Protein AF-A0A944SNX4-F1 (afdb_monomer_lite)

Structure (mmCIF, N/CA/C/O backbone):
data_AF-A0A944SNX4-F1
#
_entry.id   AF-A0A944SNX4-F1
#
loop_
_atom_site.group_PDB
_atom_site.id
_atom_site.type_symbol
_atom_site.label_atom_id
_atom_site.label_alt_id
_atom_site.label_comp_id
_atom_site.label_asym_id
_atom_site.label_entity_id
_atom_site.label_seq_id
_atom_site.pdbx_PDB_ins_code
_atom_site.Cartn_x
_atom_site.Cartn_y
_atom_site.Cartn_z
_atom_site.occupancy
_atom_site.B_iso_or_equiv
_atom_site.auth_seq_id
_atom_site.auth_comp_id
_atom_site.auth_asym_id
_atom_site.auth_atom_id
_atom_site.pdbx_PDB_model_num
ATOM 1 N N . ARG A 1 1 ? -11.178 -18.939 17.001 1.00 42.91 1 ARG A N 1
ATOM 2 C CA . ARG A 1 1 ? -10.833 -17.538 16.661 1.00 42.91 1 ARG A CA 1
ATOM 3 C C . ARG A 1 1 ? -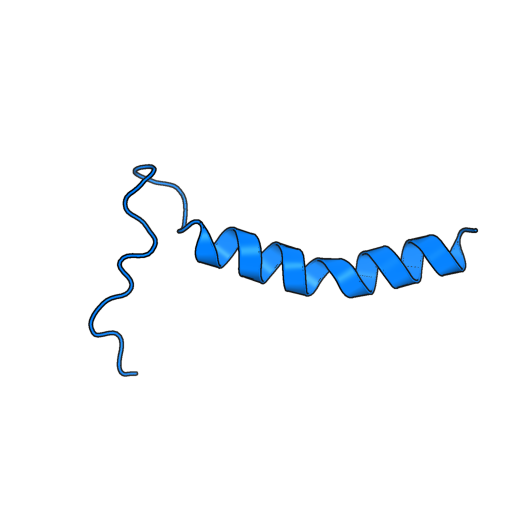11.219 -16.688 17.856 1.00 42.91 1 ARG A C 1
ATOM 5 O O . ARG A 1 1 ? -12.394 -16.651 18.183 1.00 42.91 1 ARG A O 1
ATOM 12 N N . ILE A 1 2 ? -10.241 -16.121 18.554 1.00 46.59 2 ILE A N 1
ATOM 13 C CA . ILE A 1 2 ? -10.485 -15.218 19.680 1.00 46.59 2 ILE A CA 1
ATOM 14 C C . ILE A 1 2 ? -10.566 -13.822 19.054 1.00 46.59 2 ILE A C 1
ATOM 16 O O . ILE A 1 2 ? -9.547 -13.256 18.676 1.00 46.59 2 ILE A O 1
ATOM 20 N N . SER A 1 3 ? -11.777 -13.321 18.831 1.00 54.25 3 SER A N 1
ATOM 21 C CA . SER A 1 3 ? -12.028 -11.943 18.385 1.00 54.25 3 SER A CA 1
ATOM 22 C C . SER A 1 3 ? -12.901 -11.259 19.428 1.00 54.25 3 SER A C 1
ATOM 24 O O . SER A 1 3 ? -14.051 -10.931 19.172 1.00 54.25 3 SER A O 1
ATOM 26 N N . GLY A 1 4 ? -12.365 -11.117 20.638 1.00 52.50 4 GLY A N 1
ATOM 27 C CA . GLY A 1 4 ? -12.989 -10.333 21.699 1.00 52.50 4 GLY A CA 1
ATOM 28 C C . GLY A 1 4 ? -12.483 -8.900 21.645 1.00 52.50 4 GLY A C 1
ATOM 29 O O . GLY A 1 4 ? -11.642 -8.564 22.458 1.00 52.50 4 GLY A O 1
ATOM 30 N N . ASN A 1 5 ? -12.973 -8.110 20.682 1.00 54.09 5 ASN A N 1
ATOM 31 C CA . ASN A 1 5 ? -12.695 -6.676 20.449 1.00 54.09 5 ASN A CA 1
ATOM 32 C C . ASN A 1 5 ? -11.788 -6.411 19.234 1.00 54.09 5 ASN A C 1
ATOM 34 O O . ASN A 1 5 ? -10.596 -6.135 19.352 1.00 54.09 5 ASN A O 1
ATOM 38 N N . LYS A 1 6 ? -12.374 -6.433 18.032 1.00 52.84 6 LYS A N 1
ATOM 39 C CA . LYS A 1 6 ? -11.855 -5.642 16.904 1.00 52.84 6 LYS A CA 1
ATOM 40 C C . LYS A 1 6 ? -12.579 -4.288 16.909 1.00 52.84 6 LYS A C 1
ATOM 42 O O . LYS A 1 6 ? -13.438 -4.039 16.075 1.00 52.84 6 LYS A O 1
ATOM 47 N N . ASP A 1 7 ? -12.219 -3.416 17.849 1.00 55.75 7 ASP A N 1
ATOM 48 C CA . ASP A 1 7 ? -12.752 -2.043 17.943 1.00 55.75 7 ASP A CA 1
ATOM 49 C C . ASP A 1 7 ? -11.964 -1.038 17.078 1.00 55.75 7 ASP A C 1
ATOM 51 O O . ASP A 1 7 ? -11.974 0.166 17.312 1.00 55.75 7 ASP A O 1
ATOM 55 N N . SER A 1 8 ? -11.269 -1.499 16.034 1.00 55.62 8 SER A N 1
ATOM 56 C CA . SER A 1 8 ? -10.488 -0.631 15.134 1.00 55.62 8 SER A CA 1
ATOM 57 C C . SER A 1 8 ? -11.346 0.122 14.098 1.00 55.62 8 SER A C 1
ATOM 59 O O . SER A 1 8 ? -10.803 0.776 13.207 1.00 55.62 8 SER A O 1
ATOM 61 N N . GLY A 1 9 ? -12.676 -0.020 14.156 1.00 51.53 9 GLY A N 1
ATOM 62 C CA . GLY A 1 9 ? -13.596 0.296 13.058 1.00 51.53 9 GLY A CA 1
ATOM 63 C C . GLY A 1 9 ? -14.654 1.369 13.324 1.00 51.53 9 GLY A C 1
ATOM 64 O O . GLY A 1 9 ? -15.597 1.433 12.548 1.00 51.53 9 GLY A O 1
ATOM 65 N N . ASN A 1 10 ? -14.550 2.193 14.377 1.00 52.59 10 ASN A N 1
ATOM 66 C CA . ASN A 1 10 ? -15.632 3.132 14.734 1.00 52.59 10 ASN A CA 1
ATOM 67 C C . ASN A 1 10 ? -15.347 4.624 14.466 1.00 52.59 10 ASN A C 1
ATOM 69 O O . ASN A 1 10 ? -16.043 5.484 14.992 1.00 52.59 10 ASN A O 1
ATOM 73 N N . ILE A 1 11 ? -14.331 4.956 13.659 1.00 56.84 11 ILE A N 1
ATOM 74 C CA . ILE A 1 11 ? -14.072 6.356 13.261 1.00 56.84 11 ILE A CA 1
ATOM 75 C C . ILE A 1 11 ? -14.905 6.749 12.023 1.00 56.84 11 ILE A C 1
ATOM 77 O O . ILE A 1 11 ? -15.239 7.919 11.861 1.00 56.84 11 ILE A O 1
ATOM 81 N N . LEU A 1 12 ? -15.300 5.792 11.171 1.00 53.00 12 LEU A N 1
ATOM 82 C CA . LEU A 1 12 ? -16.128 6.038 9.982 1.00 53.00 12 LEU A CA 1
ATOM 83 C C . LEU A 1 12 ? -17.147 4.896 9.798 1.00 53.00 12 LEU A C 1
ATOM 85 O O . LEU A 1 12 ? -16.734 3.760 9.553 1.00 53.00 12 LEU A O 1
ATOM 89 N N . PRO A 1 13 ? -18.466 5.148 9.899 1.00 50.84 13 PRO A N 1
ATOM 90 C CA . PRO A 1 13 ? -19.463 4.099 9.716 1.00 50.84 13 PRO A CA 1
ATOM 91 C C . PRO A 1 13 ? -19.472 3.618 8.254 1.00 50.84 13 PRO A C 1
ATOM 93 O O . PRO A 1 13 ? -19.635 4.410 7.329 1.00 50.84 13 PRO A O 1
ATOM 96 N N . GLY A 1 14 ? -19.303 2.308 8.041 1.00 59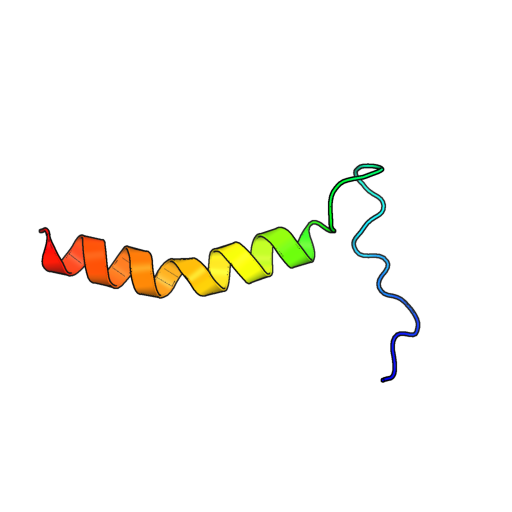.16 14 GLY A N 1
ATOM 97 C CA . GLY A 1 14 ? -19.495 1.648 6.738 1.00 59.16 14 GLY A CA 1
ATOM 98 C C . GLY A 1 14 ? -18.242 1.414 5.882 1.00 59.16 14 GLY A C 1
ATOM 99 O O . GLY A 1 14 ? -18.358 0.884 4.778 1.00 59.16 14 GLY A O 1
ATOM 100 N N . HIS A 1 15 ? -17.044 1.750 6.361 1.00 61.03 15 HIS A N 1
ATOM 101 C CA . HIS A 1 15 ? -15.791 1.464 5.657 1.00 61.03 15 HIS A CA 1
ATOM 102 C C . HIS A 1 15 ? -14.837 0.727 6.598 1.00 61.03 15 HIS A C 1
ATOM 104 O O . HIS A 1 15 ? -14.586 1.212 7.695 1.00 61.03 15 HIS A O 1
ATOM 110 N N . GLY A 1 16 ? -14.359 -0.456 6.185 1.00 63.59 16 GLY A N 1
ATOM 111 C CA . GLY A 1 16 ? -13.484 -1.333 6.977 1.00 63.59 16 GLY A CA 1
ATOM 112 C C . GLY A 1 16 ? -12.391 -0.579 7.741 1.00 63.59 16 GLY A C 1
ATOM 113 O O . GLY A 1 16 ? -11.917 0.468 7.293 1.00 63.59 16 GLY A O 1
ATOM 114 N N . GLY A 1 17 ? -12.045 -1.100 8.921 1.00 74.88 17 GLY A N 1
ATOM 115 C CA . GLY A 1 17 ? -11.277 -0.375 9.930 1.00 74.88 17 GLY A CA 1
ATOM 116 C C . GLY A 1 17 ? -9.961 0.190 9.399 1.00 74.88 17 GLY A C 1
ATOM 117 O O . GLY A 1 17 ? -9.338 -0.370 8.499 1.00 74.88 17 GLY A O 1
ATOM 118 N N . LEU A 1 18 ? -9.509 1.295 9.994 1.00 74.38 18 LEU A N 1
ATOM 119 C CA . LEU A 1 18 ? -8.238 1.942 9.647 1.00 74.38 18 LEU A CA 1
ATOM 120 C C . LEU A 1 18 ? -7.066 0.943 9.640 1.00 74.38 18 LEU A C 1
ATOM 122 O O . LEU A 1 18 ? -6.183 1.036 8.793 1.00 74.38 18 LEU A O 1
ATOM 126 N N . LEU A 1 19 ? -7.099 -0.042 10.543 1.00 75.50 19 LEU A N 1
ATOM 127 C CA . LEU A 1 19 ? -6.113 -1.119 10.593 1.00 75.50 19 LEU A CA 1
ATOM 128 C C . LEU A 1 19 ? -6.093 -1.963 9.309 1.00 75.50 19 LEU A C 1
ATOM 130 O O . LEU A 1 19 ? -5.020 -2.198 8.778 1.00 75.50 19 LEU A O 1
ATOM 134 N N . ASP A 1 20 ? -7.252 -2.327 8.746 1.00 77.88 20 ASP A N 1
ATOM 135 C CA . ASP A 1 20 ? -7.315 -3.101 7.496 1.00 77.88 20 ASP A CA 1
ATOM 136 C C . ASP A 1 20 ? -6.720 -2.301 6.319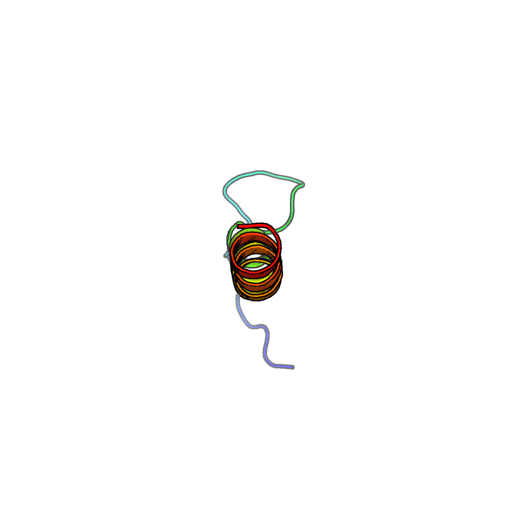 1.00 77.88 20 ASP A C 1
ATOM 138 O O . ASP A 1 20 ? -6.118 -2.865 5.403 1.00 77.88 20 ASP A O 1
ATOM 142 N N . ARG A 1 21 ? -6.848 -0.964 6.345 1.00 79.56 21 ARG A N 1
ATOM 143 C CA . ARG A 1 21 ? -6.212 -0.076 5.358 1.00 79.56 21 ARG A CA 1
ATOM 144 C C . ARG A 1 21 ? -4.694 -0.067 5.512 1.00 79.56 21 ARG A C 1
ATOM 146 O O . ARG A 1 21 ? -3.998 -0.214 4.509 1.00 79.56 21 ARG A O 1
ATOM 153 N N . ILE A 1 22 ? -4.188 0.066 6.736 1.00 81.44 22 ILE A N 1
ATOM 154 C CA . ILE A 1 22 ? -2.747 0.048 7.017 1.00 81.44 22 ILE A CA 1
ATOM 155 C C . ILE A 1 22 ? -2.152 -1.318 6.662 1.00 81.44 22 ILE A C 1
ATOM 157 O O . ILE A 1 22 ? -1.172 -1.362 5.927 1.00 81.44 22 ILE A O 1
ATOM 161 N N . ASP A 1 23 ? -2.790 -2.416 7.068 1.00 80.25 23 ASP A N 1
ATOM 162 C CA . ASP A 1 23 ? -2.337 -3.780 6.775 1.00 80.25 23 ASP A CA 1
ATOM 163 C C . ASP A 1 23 ? -2.246 -4.022 5.258 1.00 80.25 23 ASP A C 1
ATOM 165 O O . ASP A 1 23 ? -1.255 -4.562 4.755 1.00 80.25 23 ASP A O 1
ATOM 169 N N . SER A 1 24 ? -3.245 -3.551 4.501 1.00 83.38 24 SER A N 1
ATOM 170 C CA . SER A 1 24 ? -3.229 -3.632 3.036 1.00 83.38 24 SER A CA 1
ATOM 171 C C . SER A 1 24 ? -2.113 -2.787 2.406 1.00 83.38 24 SER A C 1
ATOM 173 O O . SER A 1 24 ? -1.435 -3.251 1.486 1.00 83.38 24 SER A O 1
ATOM 175 N N . LEU A 1 25 ? -1.858 -1.583 2.934 1.00 84.50 25 LEU A N 1
ATOM 176 C CA . LEU A 1 25 ? -0.802 -0.696 2.448 1.00 84.50 25 LEU A CA 1
ATOM 177 C C . LEU A 1 25 ? 0.580 -1.298 2.721 1.00 84.50 25 LEU A C 1
ATOM 179 O O . LEU A 1 25 ? 1.402 -1.376 1.807 1.00 84.50 25 LEU A O 1
ATOM 183 N N . THR A 1 26 ? 0.805 -1.803 3.935 1.00 87.50 26 THR A N 1
ATOM 184 C CA . THR A 1 26 ? 2.043 -2.479 4.335 1.00 87.50 26 THR A CA 1
ATOM 185 C C . THR A 1 26 ? 2.308 -3.715 3.478 1.00 87.50 26 THR A C 1
ATOM 187 O O . THR A 1 26 ? 3.447 -3.932 3.071 1.00 87.50 26 THR A O 1
ATOM 190 N N . SER A 1 27 ? 1.274 -4.485 3.122 1.00 87.12 27 SER A N 1
ATOM 191 C CA . SER A 1 27 ? 1.436 -5.626 2.213 1.00 87.12 27 SER A CA 1
ATOM 192 C C . SER A 1 27 ? 1.725 -5.213 0.763 1.00 87.12 27 SER A C 1
ATOM 194 O O . SER A 1 27 ? 2.393 -5.959 0.047 1.00 87.12 27 SER A O 1
ATOM 196 N N . SER A 1 28 ? 1.232 -4.057 0.310 1.00 90.06 28 SER A N 1
ATOM 197 C CA . SER A 1 28 ? 1.473 -3.549 -1.052 1.00 90.06 28 SER A CA 1
ATOM 198 C C . SER A 1 28 ? 2.830 -2.844 -1.221 1.00 90.06 28 SER A C 1
ATOM 200 O O . SER A 1 28 ? 3.405 -2.855 -2.311 1.00 90.06 28 SER A O 1
ATOM 202 N N . ALA A 1 29 ? 3.379 -2.286 -0.137 1.00 92.62 29 ALA A N 1
ATOM 203 C CA . ALA A 1 29 ? 4.631 -1.533 -0.124 1.00 92.62 29 ALA A CA 1
ATOM 204 C C . ALA A 1 29 ? 5.860 -2.273 -0.707 1.00 92.62 29 ALA A C 1
ATOM 206 O O . ALA A 1 29 ? 6.552 -1.668 -1.528 1.00 92.62 29 ALA A O 1
ATOM 207 N N . PRO A 1 30 ? 6.159 -3.549 -0.373 1.00 89.50 30 PRO A N 1
ATOM 208 C CA . PRO A 1 30 ? 7.335 -4.230 -0.925 1.00 89.50 30 PRO A CA 1
ATOM 209 C C . PRO A 1 30 ? 7.228 -4.467 -2.436 1.00 89.50 30 PRO A C 1
ATOM 211 O O . PRO A 1 30 ? 8.224 -4.364 -3.145 1.00 89.50 30 PRO A O 1
ATOM 214 N N . ILE A 1 31 ? 6.022 -4.733 -2.945 1.00 92.38 31 ILE A N 1
ATOM 215 C CA . ILE A 1 31 ? 5.781 -4.933 -4.381 1.00 92.38 31 ILE A CA 1
ATOM 216 C C . ILE A 1 31 ? 6.007 -3.618 -5.129 1.00 92.38 31 ILE A C 1
ATOM 218 O O . ILE A 1 31 ? 6.678 -3.595 -6.160 1.00 92.38 31 ILE A O 1
ATOM 222 N N . PHE A 1 32 ? 5.487 -2.516 -4.584 1.00 92.62 32 PHE A N 1
ATOM 223 C CA . PHE A 1 32 ? 5.682 -1.186 -5.153 1.00 92.62 32 PHE A CA 1
ATOM 224 C C . PHE A 1 32 ? 7.159 -0.772 -5.151 1.00 92.62 32 PHE A C 1
ATOM 226 O O . PHE A 1 32 ? 7.655 -0.256 -6.150 1.00 92.62 32 PHE A O 1
ATOM 233 N N . PHE A 1 33 ? 7.880 -1.050 -4.063 1.00 94.50 33 PHE A N 1
ATOM 234 C CA . PHE A 1 33 ? 9.314 -0.784 -3.963 1.00 94.50 33 PHE A CA 1
ATOM 235 C C . PHE A 1 33 ? 10.127 -1.574 -4.997 1.00 94.50 33 PHE A C 1
ATOM 237 O O . PHE A 1 33 ? 10.972 -0.995 -5.676 1.00 94.50 33 PHE A O 1
ATOM 244 N N . LEU A 1 34 ? 9.845 -2.870 -5.171 1.00 94.19 34 LEU A N 1
ATOM 245 C CA . LEU A 1 34 ? 10.507 -3.694 -6.188 1.00 94.19 34 LE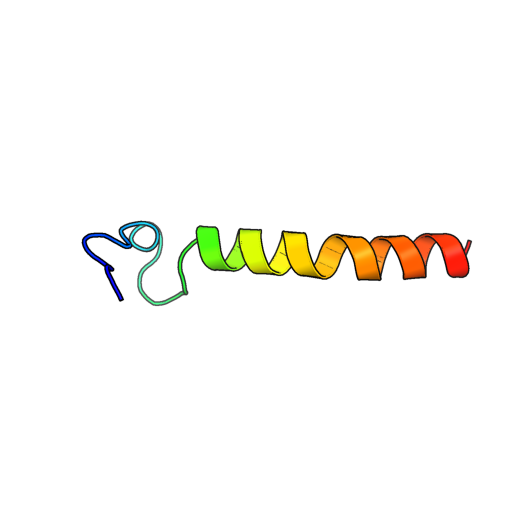U A CA 1
ATOM 246 C C . LEU A 1 34 ? 10.247 -3.180 -7.608 1.00 94.19 34 LEU A C 1
ATOM 248 O O . LEU A 1 34 ? 11.177 -3.115 -8.407 1.00 94.19 34 LEU A O 1
ATOM 252 N N . LEU A 1 35 ? 9.010 -2.779 -7.914 1.00 93.62 35 LEU A N 1
ATOM 253 C CA . LEU A 1 35 ? 8.672 -2.163 -9.199 1.00 93.62 35 LEU A CA 1
ATOM 254 C C . LEU A 1 35 ? 9.436 -0.856 -9.426 1.00 93.62 35 LEU A C 1
ATOM 256 O O . LEU A 1 35 ? 9.976 -0.650 -10.507 1.00 93.62 35 LEU A O 1
ATOM 260 N N . LEU A 1 36 ? 9.502 0.009 -8.413 1.00 92.38 36 LEU A N 1
ATOM 261 C CA . LEU A 1 36 ? 10.192 1.293 -8.506 1.00 92.38 36 LEU A CA 1
ATOM 262 C C . LEU A 1 36 ? 11.697 1.116 -8.737 1.00 92.38 36 LEU A C 1
ATOM 264 O O . LEU A 1 36 ? 12.253 1.802 -9.584 1.00 92.38 36 LEU A O 1
ATOM 268 N N . VAL A 1 37 ? 12.337 0.177 -8.034 1.00 93.88 37 VAL A N 1
ATOM 269 C CA . VAL A 1 37 ? 13.763 -0.144 -8.222 1.00 93.88 37 VAL A CA 1
ATOM 270 C C . VAL A 1 37 ? 14.034 -0.798 -9.577 1.00 93.88 37 VAL A C 1
ATOM 272 O O . VAL A 1 37 ? 15.105 -0.606 -10.130 1.00 93.88 37 VAL A O 1
ATOM 275 N N . PHE A 1 38 ? 13.098 -1.581 -10.113 1.00 91.00 38 PHE A N 1
ATOM 276 C CA . PHE A 1 38 ? 13.268 -2.234 -11.414 1.00 91.00 38 PHE A CA 1
ATOM 277 C C . PHE A 1 38 ? 13.069 -1.278 -12.602 1.00 91.00 38 PHE A C 1
ATOM 279 O O . PHE A 1 38 ? 13.634 -1.496 -13.670 1.00 91.00 38 PHE A O 1
ATOM 286 N N . VAL A 1 39 ? 12.227 -0.254 -12.439 1.00 88.44 39 VAL A N 1
ATOM 287 C CA . VAL A 1 39 ? 11.930 0.745 -13.480 1.00 88.44 39 VAL A CA 1
ATOM 288 C C . VAL A 1 39 ? 12.983 1.859 -13.538 1.00 88.44 39 VAL A C 1
ATOM 290 O O . VAL A 1 39 ? 13.143 2.468 -14.597 1.00 88.44 39 VAL A O 1
ATOM 293 N N . LEU A 1 40 ? 13.662 2.139 -12.421 1.00 78.38 40 LEU A N 1
ATOM 294 C CA . LEU A 1 40 ? 14.718 3.149 -12.304 1.00 78.38 40 LEU A CA 1
ATOM 295 C C . LEU A 1 40 ? 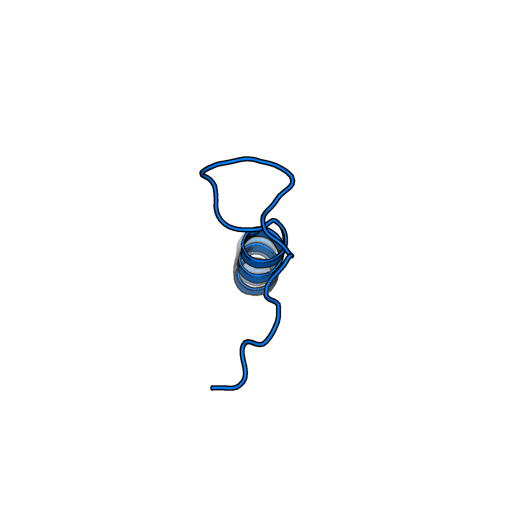16.083 2.596 -12.738 1.00 78.38 40 LEU A C 1
ATOM 297 O O . LEU A 1 40 ? 16.806 3.339 -13.438 1.00 78.38 40 LEU A O 1
#

Sequence (40 aa):
RISGNKDSGNILPGHGGLLDRIDSLTSSAPIFFLLLVFVL

Foldseek 3Di:
DPCPDPPQQPPDPPDPGPVVVVVVCVVCVVVVVVVVVVVD

Secondary structure (DSSP, 8-state):
---S---TT-SSTTS--HHHHHHHHHHHHHHHHHHHHHH-

Radius of gyration: 15.01 Å; chains: 1; bounding bo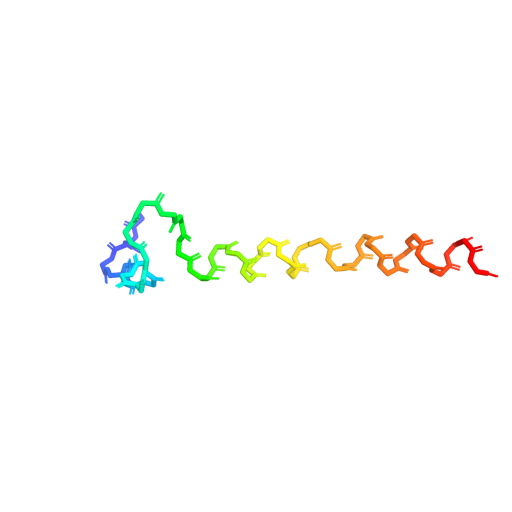x: 34×24×35 Å

pLDDT: mean 73.33, std 16.95, range [42.91, 94.5]